Protein AF-A0ABC8SKW7-F1 (afdb_monomer)

Structure (mmCIF, N/CA/C/O backbone):
data_AF-A0ABC8SKW7-F1
#
_entry.id   AF-A0ABC8SKW7-F1
#
loop_
_atom_site.group_PDB
_atom_site.id
_atom_site.type_symbol
_atom_site.label_atom_id
_atom_site.label_alt_id
_atom_site.label_comp_id
_atom_site.label_asym_id
_atom_site.label_entity_id
_atom_site.label_seq_id
_atom_site.pdbx_PDB_ins_code
_atom_site.Cartn_x
_atom_site.Cartn_y
_atom_site.Cartn_z
_atom_site.occupancy
_atom_site.B_iso_or_equiv
_atom_site.auth_seq_id
_atom_site.auth_comp_id
_atom_site.auth_asym_id
_atom_site.auth_atom_id
_atom_site.pdbx_PDB_model_num
ATOM 1 N N . MET A 1 1 ? -18.375 1.350 -8.268 1.00 50.41 1 MET A N 1
ATOM 2 C CA . MET A 1 1 ? -17.677 1.706 -6.997 1.00 50.41 1 MET A CA 1
ATOM 3 C C . MET A 1 1 ? -16.412 2.527 -7.276 1.00 50.41 1 MET A C 1
ATOM 5 O O . MET A 1 1 ? -16.003 2.551 -8.426 1.00 50.41 1 MET A O 1
ATOM 9 N N . MET A 1 2 ? -15.796 3.221 -6.296 1.00 59.00 2 MET A N 1
ATOM 10 C CA . MET A 1 2 ? -14.614 4.097 -6.535 1.00 59.00 2 MET A CA 1
ATOM 11 C C . MET A 1 2 ? -13.471 3.405 -7.295 1.00 59.00 2 MET A C 1
ATOM 13 O O . MET A 1 2 ? -12.790 4.044 -8.088 1.00 59.00 2 MET A O 1
ATOM 17 N N . ILE A 1 3 ? -13.330 2.095 -7.097 1.00 54.88 3 ILE A N 1
ATOM 18 C CA . ILE A 1 3 ? -12.326 1.245 -7.737 1.00 54.88 3 ILE A CA 1
ATOM 19 C C . ILE A 1 3 ? -12.581 1.037 -9.242 1.00 54.88 3 ILE A C 1
ATOM 21 O O . ILE A 1 3 ? -11.644 0.893 -10.016 1.00 54.88 3 ILE A O 1
ATOM 25 N N . GLU A 1 4 ? -13.833 1.097 -9.694 1.00 55.34 4 GLU A N 1
ATOM 26 C CA . GLU A 1 4 ? -14.200 0.849 -11.099 1.00 55.34 4 GLU A CA 1
ATOM 27 C C . GLU A 1 4 ? -13.981 2.065 -12.009 1.00 55.34 4 GLU A C 1
ATOM 29 O O . GLU A 1 4 ? -14.187 1.973 -13.215 1.00 55.34 4 GLU A O 1
ATOM 34 N N . LYS A 1 5 ? -13.586 3.213 -11.443 1.00 59.91 5 LYS A N 1
ATOM 35 C CA . LYS A 1 5 ? -13.293 4.430 -12.213 1.00 59.91 5 LYS A CA 1
ATOM 36 C C . LYS A 1 5 ? -11.856 4.490 -12.736 1.00 59.91 5 LYS A C 1
ATOM 38 O O . LYS A 1 5 ? -11.613 5.247 -13.668 1.00 59.91 5 LYS A O 1
ATOM 43 N N . ALA A 1 6 ? -10.925 3.731 -12.153 1.00 64.44 6 ALA A N 1
ATOM 44 C CA . ALA A 1 6 ? -9.553 3.645 -12.644 1.00 64.44 6 ALA A CA 1
ATOM 45 C C . ALA A 1 6 ? -9.527 2.758 -13.897 1.00 64.44 6 ALA A C 1
ATOM 47 O O . ALA A 1 6 ? -9.752 1.547 -13.814 1.00 64.44 6 ALA A O 1
ATOM 48 N N . THR A 1 7 ? -9.327 3.373 -15.062 1.00 73.25 7 THR A N 1
ATOM 49 C CA . THR A 1 7 ? -9.348 2.680 -16.358 1.00 73.25 7 THR A CA 1
ATOM 50 C C . THR A 1 7 ? -7.983 2.127 -16.738 1.00 73.25 7 THR A C 1
ATOM 52 O O . THR A 1 7 ? -7.916 1.051 -17.329 1.00 73.25 7 THR A O 1
ATOM 55 N N . GLU A 1 8 ? -6.908 2.822 -16.361 1.00 84.62 8 GLU A N 1
ATOM 56 C CA . GLU A 1 8 ? -5.538 2.392 -16.624 1.00 84.62 8 GLU A CA 1
ATOM 57 C C . GLU A 1 8 ? -5.037 1.462 -15.508 1.00 84.62 8 GLU A C 1
ATOM 59 O O . GLU A 1 8 ? -5.190 1.768 -14.323 1.00 84.62 8 GLU A O 1
ATOM 64 N N . PRO A 1 9 ? -4.410 0.323 -15.842 1.00 86.75 9 PRO A N 1
ATOM 65 C CA . PRO A 1 9 ? -3.916 -0.593 -14.815 1.00 86.75 9 PRO A CA 1
ATOM 66 C C . PRO A 1 9 ? -2.861 -0.046 -13.856 1.00 86.75 9 PRO A C 1
ATOM 68 O O . PRO A 1 9 ? -2.788 -0.544 -12.735 1.00 86.75 9 PRO A O 1
ATOM 71 N N . LEU A 1 10 ? -2.092 0.986 -14.225 1.00 88.50 10 LEU A N 1
ATOM 72 C CA . LEU A 1 10 ? -1.225 1.662 -13.254 1.00 88.50 10 LEU A CA 1
ATOM 73 C C . LEU A 1 10 ? -2.056 2.350 -12.162 1.00 88.50 10 LEU A C 1
ATOM 75 O O . LEU A 1 10 ? -1.841 2.075 -10.984 1.00 88.50 10 LEU A O 1
ATOM 79 N N . ASP A 1 11 ? -3.064 3.137 -12.544 1.00 90.06 11 ASP A N 1
ATOM 80 C CA . ASP A 1 11 ? -3.973 3.807 -11.605 1.00 90.06 11 ASP A CA 1
ATOM 81 C C . ASP A 1 11 ? -4.690 2.792 -10.701 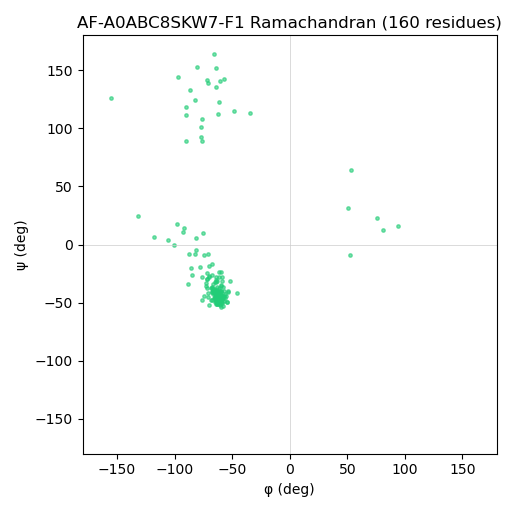1.00 90.06 11 ASP A C 1
ATOM 83 O O . ASP A 1 11 ? -4.899 3.027 -9.509 1.00 90.06 11 ASP A O 1
ATOM 87 N N . GLN A 1 12 ? -5.048 1.626 -11.251 1.00 91.69 12 GLN A N 1
ATOM 88 C CA . GLN A 1 12 ? -5.643 0.533 -10.481 1.00 91.69 12 GLN A CA 1
ATOM 89 C C . GLN A 1 12 ? -4.672 -0.023 -9.433 1.00 91.69 12 GLN A C 1
ATOM 91 O O . GLN A 1 12 ? -5.062 -0.222 -8.282 1.00 91.69 12 GLN A O 1
ATOM 96 N N . LEU A 1 13 ? -3.410 -0.258 -9.798 1.00 93.31 13 LEU A N 1
ATOM 97 C CA . LEU A 1 13 ? -2.383 -0.732 -8.868 1.00 93.31 13 LEU A CA 1
ATOM 98 C C . LEU A 1 13 ? -2.071 0.310 -7.786 1.00 93.31 13 LEU A C 1
ATOM 100 O O . LEU A 1 13 ? -1.959 -0.046 -6.612 1.00 93.31 13 LEU A O 1
ATOM 104 N N . GLU A 1 14 ? -1.973 1.590 -8.149 1.00 93.69 14 GLU A N 1
ATOM 105 C CA . GLU A 1 14 ? -1.778 2.686 -7.195 1.00 93.69 14 GLU A CA 1
ATOM 106 C C . GLU A 1 14 ? -2.949 2.800 -6.219 1.00 93.69 14 GLU A C 1
ATOM 108 O O . GLU A 1 14 ? -2.752 2.992 -5.015 1.00 93.69 14 GLU A O 1
ATOM 113 N N . LEU A 1 15 ? -4.179 2.634 -6.710 1.00 94.06 15 LEU A N 1
ATOM 114 C CA . LEU A 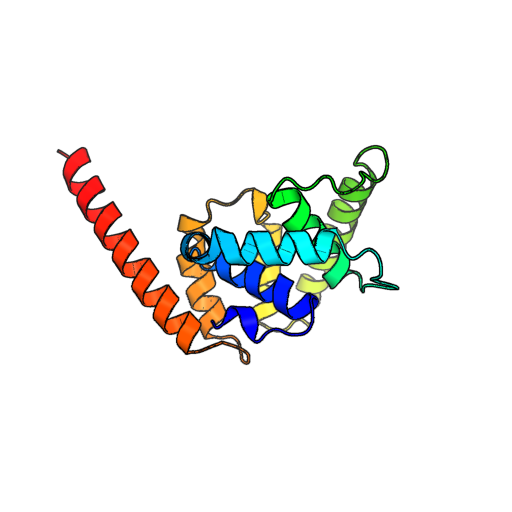1 15 ? -5.362 2.624 -5.864 1.00 94.06 15 LEU A CA 1
ATOM 115 C C . LEU A 1 15 ? -5.335 1.451 -4.881 1.00 94.06 15 LEU A C 1
ATOM 117 O O . LEU A 1 15 ? -5.576 1.661 -3.692 1.00 94.06 15 LEU A O 1
ATOM 121 N N . ILE A 1 16 ? -5.000 0.242 -5.340 1.00 95.69 16 ILE A N 1
ATOM 122 C CA . ILE A 1 16 ? -4.855 -0.929 -4.464 1.00 95.69 16 ILE A CA 1
ATOM 123 C C . ILE A 1 16 ? -3.796 -0.661 -3.387 1.00 95.69 16 ILE A C 1
ATOM 125 O O . ILE A 1 16 ? -4.049 -0.922 -2.209 1.00 95.69 16 ILE A O 1
ATOM 129 N N . ASP A 1 17 ? -2.639 -0.104 -3.758 1.00 95.19 17 ASP A N 1
ATOM 130 C CA . ASP A 1 17 ? -1.587 0.237 -2.795 1.00 95.19 17 ASP A CA 1
ATOM 131 C C . ASP A 1 17 ? -2.069 1.250 -1.751 1.00 95.19 17 ASP A C 1
ATOM 133 O O . ASP A 1 17 ? -1.863 1.056 -0.551 1.00 95.19 17 ASP A O 1
ATOM 137 N N . ASN A 1 18 ? -2.767 2.301 -2.187 1.00 94.94 18 ASN A N 1
ATOM 138 C CA . ASN A 1 18 ? -3.342 3.291 -1.284 1.00 94.94 18 ASN 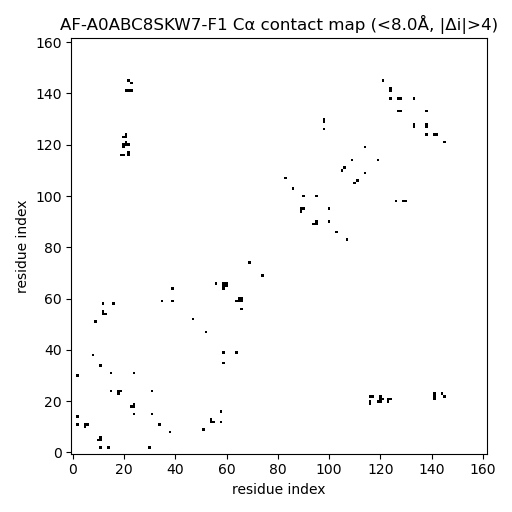A CA 1
ATOM 139 C C . ASN A 1 18 ? -4.341 2.638 -0.317 1.00 94.94 18 ASN A C 1
ATOM 141 O O . ASN A 1 18 ? -4.235 2.860 0.886 1.00 94.94 18 ASN A O 1
ATOM 145 N N . LEU A 1 19 ? -5.260 1.791 -0.795 1.00 95.44 19 LEU A N 1
ATOM 146 C CA . LEU A 1 19 ? -6.245 1.104 0.054 1.00 95.44 19 LEU A CA 1
ATOM 147 C C . LEU A 1 19 ? -5.583 0.217 1.118 1.00 95.44 19 LEU A C 1
ATOM 149 O O . LEU A 1 19 ? -6.005 0.220 2.277 1.00 95.44 19 LEU A O 1
ATOM 153 N N . GLN A 1 20 ? -4.528 -0.513 0.747 1.00 95.00 20 GLN A N 1
ATOM 154 C CA . GLN A 1 20 ? -3.766 -1.342 1.683 1.00 95.00 20 GLN A CA 1
ATOM 155 C C . GLN A 1 20 ? -3.058 -0.502 2.745 1.00 95.00 20 GLN A C 1
ATOM 157 O O . GLN A 1 20 ? -3.135 -0.806 3.935 1.00 95.00 20 GLN A O 1
ATOM 162 N N . ARG A 1 21 ? -2.390 0.579 2.333 1.00 95.00 21 ARG A N 1
ATOM 163 C CA . ARG A 1 21 ? -1.629 1.453 3.237 1.00 95.00 21 ARG A CA 1
ATOM 164 C C . ARG A 1 21 ? -2.523 2.310 4.133 1.00 95.00 21 ARG A C 1
ATOM 166 O O . ARG A 1 21 ? -2.135 2.615 5.256 1.00 95.00 21 ARG A O 1
ATOM 173 N N . LEU A 1 22 ? -3.718 2.659 3.659 1.00 95.69 22 LEU A N 1
ATOM 174 C CA . LEU A 1 22 ? -4.774 3.309 4.444 1.00 95.69 22 LEU A CA 1
ATOM 175 C C . LEU A 1 22 ? -5.463 2.329 5.407 1.00 95.69 22 LEU A C 1
ATO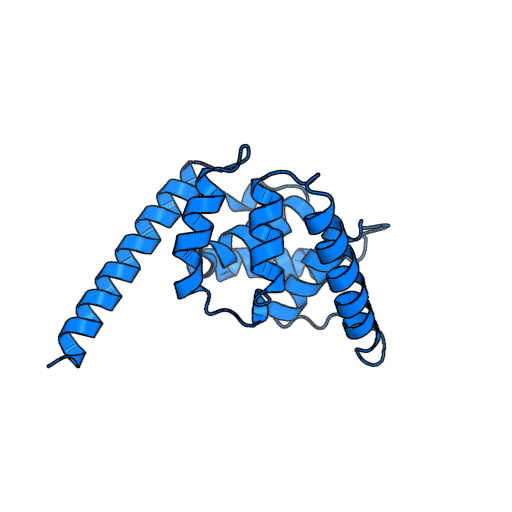M 177 O O . LEU A 1 22 ? -6.216 2.754 6.279 1.00 95.69 22 LEU A O 1
ATOM 181 N N . GLY A 1 23 ? -5.179 1.028 5.288 1.00 95.00 23 GLY A N 1
ATOM 182 C CA . GLY A 1 23 ? -5.671 0.001 6.198 1.00 95.00 23 GLY A CA 1
ATOM 183 C C . GLY A 1 23 ? -7.133 -0.371 5.981 1.00 95.00 23 GLY A C 1
ATOM 184 O O . GLY A 1 23 ? -7.744 -0.882 6.909 1.00 95.00 23 GLY A O 1
ATOM 185 N N . VAL A 1 24 ? -7.680 -0.127 4.785 1.00 96.06 24 VAL A N 1
ATOM 186 C CA . VAL A 1 24 ? -9.094 -0.375 4.445 1.00 96.06 24 VAL A CA 1
ATOM 187 C C . VAL A 1 24 ? -9.280 -1.400 3.327 1.00 96.06 24 VAL A C 1
ATOM 189 O O . VAL A 1 24 ? -10.394 -1.618 2.863 1.00 96.06 24 VAL A O 1
ATOM 192 N N . SER A 1 25 ? -8.204 -2.053 2.879 1.00 94.81 25 SER A N 1
ATOM 193 C CA . SER A 1 25 ? -8.259 -3.039 1.790 1.00 94.81 25 SER A CA 1
ATOM 194 C C . SER A 1 25 ? -9.181 -4.227 2.071 1.00 94.81 25 SER A C 1
ATOM 196 O O . SER A 1 25 ? -9.667 -4.836 1.128 1.00 94.81 25 SER A O 1
ATOM 198 N N . TYR A 1 26 ? -9.444 -4.536 3.344 1.00 94.81 26 TYR A N 1
ATOM 199 C CA . TYR A 1 26 ? -10.323 -5.634 3.757 1.00 94.81 26 TYR A CA 1
ATOM 200 C C . TYR A 1 26 ? -11.803 -5.410 3.391 1.00 94.81 26 TYR A C 1
ATOM 202 O O . TYR A 1 26 ? -12.577 -6.357 3.350 1.00 94.81 26 TYR A O 1
ATOM 210 N N . HIS A 1 27 ? -12.204 -4.171 3.079 1.00 95.88 27 HIS A N 1
ATOM 211 C CA . HIS A 1 27 ? -13.540 -3.869 2.546 1.00 95.88 27 HIS A CA 1
ATOM 212 C C . HIS A 1 27 ? -13.661 -4.100 1.036 1.00 95.88 27 HIS A C 1
ATOM 214 O O . HIS A 1 27 ? -14.754 -3.978 0.493 1.00 95.88 27 HIS A O 1
ATOM 220 N N . PHE A 1 28 ? -12.545 -4.378 0.355 1.00 95.75 28 PHE A N 1
ATOM 221 C CA . PHE A 1 28 ? -12.456 -4.426 -1.107 1.00 95.75 28 PHE A CA 1
ATOM 222 C C . PHE A 1 28 ? -11.736 -5.688 -1.610 1.00 95.75 28 PHE A C 1
ATOM 224 O O . PHE A 1 28 ? -11.111 -5.665 -2.671 1.00 95.75 28 PHE A O 1
ATOM 231 N N . GLU A 1 29 ? -11.723 -6.771 -0.827 1.00 95.31 29 GLU A N 1
ATOM 232 C CA . GLU A 1 29 ? -10.922 -7.968 -1.131 1.00 95.31 29 GLU A CA 1
ATOM 233 C C . GLU A 1 29 ? -11.302 -8.597 -2.477 1.00 95.31 29 GLU A C 1
ATOM 235 O O . GLU A 1 29 ? -10.418 -8.917 -3.277 1.00 95.31 29 GLU A O 1
ATOM 240 N N . ASP A 1 30 ? -12.601 -8.702 -2.763 1.00 95.19 30 ASP A N 1
ATOM 241 C CA . ASP A 1 30 ? -13.114 -9.270 -4.010 1.00 95.19 30 ASP A CA 1
ATOM 242 C C . ASP A 1 30 ? -12.755 -8.397 -5.221 1.00 95.19 30 ASP A C 1
ATOM 244 O O . ASP A 1 30 ? -12.314 -8.905 -6.258 1.00 95.19 30 ASP A O 1
ATOM 248 N N . GLU A 1 31 ? -12.882 -7.072 -5.103 1.00 95.00 31 GLU A N 1
ATOM 249 C CA . GLU A 1 31 ? -12.500 -6.137 -6.158 1.00 95.00 31 GLU A CA 1
ATOM 250 C C . GLU A 1 31 ? -10.997 -6.163 -6.419 1.00 95.00 31 GLU A C 1
ATOM 252 O O . GLU A 1 31 ? -10.584 -6.214 -7.581 1.00 95.00 31 GLU A O 1
ATOM 257 N N . ILE A 1 32 ? -10.186 -6.149 -5.357 1.00 95.94 32 ILE A N 1
ATOM 258 C CA . ILE A 1 32 ? -8.725 -6.222 -5.448 1.00 95.94 32 ILE A CA 1
ATOM 259 C C . ILE A 1 32 ? -8.325 -7.522 -6.142 1.00 95.94 32 ILE A C 1
ATOM 261 O O . ILE A 1 32 ? -7.536 -7.492 -7.088 1.00 95.94 32 ILE A O 1
ATOM 265 N N . LYS A 1 33 ? -8.900 -8.655 -5.723 1.00 95.88 33 LYS A N 1
ATOM 266 C CA . LYS A 1 33 ? -8.625 -9.957 -6.330 1.00 95.88 33 LYS A CA 1
ATOM 267 C C . LYS A 1 33 ? -8.971 -9.957 -7.816 1.00 95.88 33 LYS A C 1
ATOM 269 O O . LYS A 1 33 ? -8.111 -10.288 -8.628 1.00 95.88 33 LYS A O 1
ATOM 274 N N . ARG A 1 34 ? -10.179 -9.510 -8.177 1.00 94.69 34 ARG A N 1
ATOM 275 C CA . ARG A 1 34 ? -10.643 -9.413 -9.572 1.00 94.69 34 ARG A CA 1
ATOM 276 C C . ARG A 1 34 ? -9.693 -8.581 -10.436 1.00 94.69 34 ARG A C 1
ATOM 278 O O . ARG A 1 34 ? -9.387 -8.962 -11.563 1.00 94.69 34 ARG A O 1
ATOM 285 N N . ILE A 1 35 ? -9.231 -7.440 -9.928 1.00 92.88 35 ILE A N 1
ATOM 286 C CA . ILE A 1 35 ? -8.324 -6.548 -10.662 1.00 92.88 35 ILE A CA 1
ATOM 287 C C . ILE A 1 35 ? -6.956 -7.192 -10.848 1.00 92.88 35 ILE A C 1
ATOM 289 O O . ILE A 1 35 ? -6.441 -7.213 -11.964 1.00 92.88 35 ILE A O 1
ATOM 293 N N . LEU A 1 36 ? -6.380 -7.749 -9.783 1.00 93.94 36 LEU A N 1
ATOM 294 C CA . LEU A 1 36 ? -5.075 -8.400 -9.862 1.00 93.94 36 LEU A CA 1
ATOM 295 C C . LEU A 1 36 ? -5.101 -9.618 -10.787 1.00 93.94 36 LEU A C 1
ATOM 297 O O . LEU A 1 36 ? -4.152 -9.813 -11.538 1.00 93.94 36 LEU A O 1
ATOM 301 N N . GLU A 1 37 ? -6.192 -10.383 -10.806 1.00 93.44 37 GLU A N 1
ATOM 302 C CA . GLU A 1 37 ? -6.357 -11.541 -11.688 1.00 93.44 37 GLU A CA 1
ATOM 303 C C . GLU A 1 37 ? -6.440 -11.126 -13.166 1.00 93.44 37 GLU A C 1
ATOM 305 O O . GLU A 1 37 ? -5.803 -11.737 -14.031 1.00 93.44 37 GLU A O 1
ATOM 310 N N . ASN A 1 38 ? -7.129 -10.016 -13.454 1.00 91.12 38 ASN A N 1
ATOM 311 C CA . ASN A 1 38 ? -7.151 -9.409 -14.786 1.00 91.12 38 ASN A CA 1
ATOM 312 C C . ASN A 1 38 ? -5.759 -8.912 -15.215 1.00 91.12 38 ASN A C 1
ATOM 314 O O . ASN A 1 38 ? -5.343 -9.145 -16.351 1.00 91.12 38 ASN A O 1
ATOM 318 N N . ILE A 1 39 ? -5.026 -8.250 -14.312 1.00 89.06 39 ILE A N 1
ATOM 319 C CA . ILE A 1 39 ? -3.663 -7.751 -14.565 1.00 89.06 39 ILE A CA 1
ATOM 320 C C . ILE A 1 39 ? -2.680 -8.910 -14.763 1.00 89.06 39 ILE A C 1
ATOM 322 O O . ILE A 1 39 ? -1.800 -8.841 -15.621 1.00 89.06 39 ILE A O 1
ATOM 326 N N . TYR A 1 40 ? -2.823 -9.983 -13.987 1.00 88.88 40 TYR A N 1
ATOM 327 C CA . TYR A 1 40 ? -1.995 -11.177 -14.097 1.00 88.88 40 TYR A CA 1
ATOM 328 C C . TYR A 1 40 ? -2.209 -11.890 -15.434 1.00 88.88 40 TYR A C 1
ATOM 330 O O . TYR A 1 40 ? -1.243 -12.234 -16.107 1.00 88.88 40 TYR A O 1
ATOM 338 N N . SER A 1 41 ? -3.468 -12.056 -15.843 1.00 87.62 41 SER A N 1
ATOM 339 C CA . SER A 1 41 ? -3.835 -12.783 -17.064 1.00 87.62 41 SER A CA 1
ATOM 340 C C . SER A 1 41 ? -3.490 -12.024 -18.350 1.00 87.62 41 SER A C 1
ATOM 342 O O . SER A 1 41 ? -3.326 -12.621 -19.418 1.00 87.62 41 SER A O 1
ATOM 344 N N . ASN A 1 42 ? -3.394 -10.696 -18.283 1.00 79.62 42 ASN A N 1
ATOM 345 C CA . ASN A 1 42 ? -3.134 -9.865 -19.447 1.00 79.62 42 ASN A CA 1
ATOM 346 C C . ASN A 1 42 ? -1.623 -9.656 -19.656 1.00 79.62 42 ASN A C 1
ATOM 348 O O . ASN A 1 42 ? -1.034 -8.684 -19.196 1.00 79.62 42 ASN A O 1
ATOM 352 N N . ASN A 1 43 ? -0.984 -10.550 -20.413 1.00 61.34 43 ASN A N 1
ATOM 353 C CA . ASN A 1 43 ? 0.468 -10.537 -20.671 1.00 61.34 43 ASN A CA 1
ATOM 354 C C . ASN A 1 43 ? 0.945 -9.457 -21.672 1.00 61.34 43 ASN A C 1
ATOM 356 O O . ASN A 1 43 ? 2.085 -9.505 -22.131 1.00 61.34 43 ASN A O 1
ATOM 360 N N . LYS A 1 44 ? 0.089 -8.503 -22.065 1.00 56.31 44 LYS A N 1
ATOM 361 C CA . LYS A 1 44 ? 0.361 -7.538 -23.152 1.00 56.31 44 LYS A CA 1
ATOM 362 C C . LYS A 1 44 ? 0.988 -6.209 -22.714 1.00 56.31 44 LYS A C 1
ATOM 364 O O . LYS A 1 44 ? 1.035 -5.274 -23.510 1.00 56.31 44 LYS A O 1
ATOM 369 N N . TRP A 1 45 ? 1.505 -6.115 -21.496 1.00 57.41 45 TRP A N 1
ATOM 370 C CA . TRP A 1 45 ? 2.192 -4.914 -21.023 1.00 57.41 45 TRP A CA 1
ATOM 371 C C . TRP A 1 45 ? 3.599 -4.824 -21.633 1.00 57.41 45 TRP A C 1
ATOM 373 O O . TRP A 1 45 ? 4.572 -5.375 -21.120 1.00 57.41 45 TRP A O 1
ATOM 383 N N . GLN A 1 46 ? 3.690 -4.187 -22.805 1.00 54.50 46 GLN A N 1
ATOM 384 C CA . GLN A 1 46 ? 4.949 -3.875 -23.484 1.00 54.50 46 GLN A CA 1
ATOM 385 C C . GLN A 1 46 ? 5.556 -2.599 -22.889 1.00 54.50 46 GLN A C 1
ATOM 387 O O . GLN A 1 46 ? 4.918 -1.553 -22.912 1.00 54.50 46 GLN A O 1
ATOM 392 N N . LYS A 1 47 ? 6.808 -2.690 -22.414 1.00 58.50 47 LYS A N 1
ATOM 393 C CA . LYS A 1 47 ? 7.593 -1.583 -21.828 1.00 58.50 47 LYS A CA 1
ATOM 394 C C . LYS A 1 47 ? 6.864 -0.848 -20.690 1.00 58.50 47 LYS A C 1
ATOM 396 O O . LYS A 1 47 ? 6.603 0.346 -20.782 1.00 58.50 47 LYS A O 1
ATOM 401 N N . GLU A 1 48 ? 6.587 -1.552 -19.594 1.00 65.25 48 GLU A N 1
ATOM 402 C CA . GLU A 1 48 ? 6.316 -0.876 -18.318 1.00 65.25 48 GLU A CA 1
ATOM 403 C C . GLU A 1 48 ? 7.551 -0.057 -17.900 1.00 65.25 48 GLU A C 1
ATOM 405 O O . GLU A 1 48 ? 8.695 -0.493 -18.090 1.00 65.25 48 GLU A O 1
ATOM 410 N N . ASP A 1 49 ? 7.328 1.136 -17.347 1.00 81.81 49 ASP A N 1
ATOM 411 C CA . ASP A 1 49 ? 8.385 1.840 -16.629 1.00 81.81 49 ASP A CA 1
ATOM 412 C C . ASP A 1 49 ? 8.766 1.065 -15.351 1.00 81.81 49 ASP A C 1
ATOM 414 O O . ASP A 1 49 ? 8.067 0.153 -14.896 1.00 81.81 49 ASP A O 1
ATOM 418 N N . LEU A 1 50 ? 9.926 1.393 -14.776 1.00 88.44 50 LEU A N 1
ATOM 419 C CA . LEU A 1 50 ? 10.440 0.683 -13.601 1.00 88.44 50 LEU A CA 1
ATOM 420 C C . LEU A 1 50 ? 9.468 0.742 -12.409 1.00 88.44 50 LEU A C 1
ATOM 422 O O . LEU A 1 50 ? 9.425 -0.193 -11.608 1.00 88.44 50 LEU A O 1
ATOM 426 N N . TYR A 1 51 ? 8.707 1.831 -12.288 1.00 90.31 51 TYR A N 1
ATOM 427 C CA . TYR A 1 51 ? 7.774 2.046 -11.191 1.00 90.31 51 TYR A CA 1
ATOM 428 C C . TYR A 1 51 ? 6.573 1.099 -11.293 1.00 90.31 51 TYR A C 1
ATOM 430 O O . TYR A 1 51 ? 6.312 0.348 -10.348 1.00 90.31 51 TYR A O 1
ATOM 438 N N . ALA A 1 52 ? 5.915 1.059 -12.452 1.00 89.88 52 ALA A N 1
ATOM 439 C CA . ALA A 1 52 ? 4.796 0.171 -12.736 1.00 89.88 52 ALA A CA 1
ATOM 440 C C . ALA A 1 52 ? 5.198 -1.302 -12.569 1.00 89.88 52 ALA A C 1
ATOM 442 O O . ALA A 1 52 ? 4.519 -2.050 -11.859 1.00 89.88 52 ALA A O 1
ATOM 443 N N . ALA A 1 53 ? 6.356 -1.689 -13.116 1.00 88.75 53 ALA A N 1
ATOM 444 C CA . ALA A 1 53 ? 6.864 -3.055 -13.011 1.00 88.75 53 ALA A CA 1
ATOM 445 C C . ALA A 1 53 ? 7.120 -3.472 -11.554 1.00 88.75 53 ALA A C 1
ATOM 447 O O . ALA A 1 53 ? 6.725 -4.564 -11.132 1.00 88.75 53 ALA A O 1
ATOM 448 N N . ALA A 1 54 ? 7.744 -2.602 -10.753 1.00 91.31 54 ALA A N 1
ATOM 449 C CA . ALA A 1 54 ? 8.013 -2.877 -9.343 1.00 91.31 54 ALA A CA 1
ATOM 450 C C . ALA A 1 54 ? 6.726 -2.939 -8.504 1.00 91.31 54 ALA A C 1
ATOM 452 O O . ALA A 1 54 ? 6.588 -3.815 -7.643 1.00 91.31 54 ALA A O 1
ATOM 453 N N . LEU A 1 55 ? 5.776 -2.033 -8.757 1.00 93.12 55 LEU A N 1
ATOM 454 C CA . LEU A 1 55 ? 4.490 -1.985 -8.065 1.00 93.12 55 LEU A CA 1
ATOM 455 C C . LEU A 1 55 ? 3.659 -3.241 -8.351 1.00 93.12 55 LEU A C 1
ATOM 457 O O . LEU A 1 55 ? 3.197 -3.902 -7.418 1.00 93.12 55 LEU A O 1
ATOM 461 N N . ARG A 1 56 ? 3.546 -3.616 -9.628 1.00 91.19 56 ARG A N 1
ATOM 462 C CA . ARG A 1 56 ? 2.869 -4.834 -10.076 1.00 91.19 56 ARG A CA 1
ATOM 463 C C . ARG A 1 56 ? 3.504 -6.083 -9.479 1.00 91.19 56 ARG A C 1
ATOM 465 O O . ARG A 1 56 ? 2.792 -6.902 -8.901 1.00 91.19 56 ARG A O 1
ATOM 472 N N . PHE A 1 57 ? 4.829 -6.218 -9.585 1.00 90.31 57 PHE A N 1
ATOM 473 C CA . PHE A 1 57 ? 5.565 -7.350 -9.017 1.00 90.31 57 PHE A CA 1
ATOM 474 C C . PHE A 1 57 ? 5.265 -7.507 -7.524 1.00 90.31 57 PHE A C 1
ATOM 476 O O . PHE A 1 57 ? 4.915 -8.599 -7.071 1.00 90.31 57 PHE A O 1
ATOM 483 N N . ARG A 1 58 ? 5.357 -6.409 -6.762 1.00 93.25 58 ARG A N 1
ATOM 484 C CA . ARG A 1 58 ? 5.093 -6.420 -5.323 1.00 93.25 58 ARG A CA 1
ATOM 485 C C . ARG A 1 58 ? 3.657 -6.833 -5.013 1.00 93.25 58 ARG A C 1
ATOM 487 O O . ARG A 1 58 ? 3.473 -7.716 -4.181 1.00 93.25 58 ARG A O 1
ATOM 494 N N . LEU A 1 59 ? 2.664 -6.208 -5.649 1.00 94.81 59 LEU A N 1
ATOM 495 C CA . LEU A 1 59 ? 1.253 -6.472 -5.359 1.00 94.81 59 LEU A CA 1
ATOM 496 C C . LEU A 1 59 ? 0.859 -7.904 -5.737 1.00 94.81 59 LEU A C 1
ATOM 498 O O . LEU A 1 59 ? 0.276 -8.603 -4.916 1.00 94.81 59 LEU A O 1
ATOM 502 N N . LEU A 1 60 ? 1.244 -8.391 -6.918 1.00 93.06 60 LEU A N 1
ATOM 503 C CA . LEU A 1 60 ? 0.971 -9.774 -7.320 1.00 93.06 60 LEU A CA 1
ATOM 504 C C . LEU A 1 60 ? 1.597 -10.780 -6.345 1.00 93.06 60 LEU A C 1
ATOM 506 O O . LEU A 1 60 ? 0.915 -11.685 -5.866 1.00 93.06 60 LEU A O 1
ATOM 510 N N . ARG A 1 61 ? 2.870 -10.590 -5.978 1.00 91.38 61 ARG A N 1
ATOM 511 C CA . ARG A 1 61 ? 3.556 -11.488 -5.042 1.00 91.38 61 ARG A CA 1
ATOM 512 C C . ARG A 1 61 ? 2.942 -11.448 -3.638 1.00 91.38 61 ARG A C 1
ATOM 514 O O . ARG A 1 61 ? 2.802 -12.492 -3.010 1.00 91.38 61 ARG A O 1
ATOM 521 N N . GLN A 1 62 ? 2.542 -10.268 -3.159 1.00 92.56 62 GLN A N 1
ATOM 522 C CA . GLN A 1 62 ? 1.869 -10.090 -1.865 1.00 92.56 62 GLN A CA 1
ATOM 523 C C . GLN A 1 62 ? 0.511 -10.807 -1.806 1.00 92.56 62 GLN A C 1
ATOM 525 O O . GLN A 1 62 ? 0.118 -11.274 -0.741 1.00 92.56 62 GLN A O 1
ATOM 530 N N . HIS A 1 63 ? -0.182 -10.916 -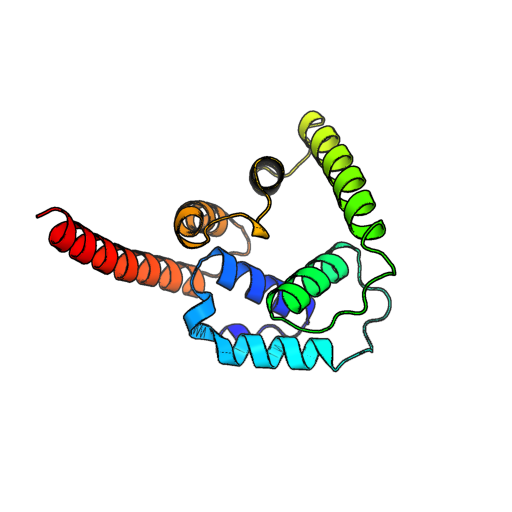2.940 1.00 93.44 63 HIS A N 1
ATOM 531 C CA . HIS A 1 63 ? -1.465 -11.615 -3.069 1.00 93.44 63 HIS A CA 1
ATOM 532 C C . HIS A 1 63 ? -1.331 -13.085 -3.496 1.00 93.44 63 HIS A C 1
ATOM 534 O O . HIS A 1 63 ? -2.327 -13.730 -3.810 1.00 93.44 63 HIS A O 1
ATOM 540 N N . GLY A 1 64 ? -0.112 -13.635 -3.491 1.00 92.44 64 GLY A N 1
ATOM 541 C CA . GLY A 1 64 ? 0.130 -15.064 -3.708 1.00 92.44 64 GLY A CA 1
ATOM 542 C C . GLY A 1 64 ? 0.135 -15.518 -5.169 1.00 92.44 64 GLY A C 1
ATOM 543 O O . GLY A 1 64 ? 0.115 -16.720 -5.421 1.00 92.44 64 GLY A O 1
ATOM 544 N N . TYR A 1 65 ? 0.185 -14.594 -6.131 1.00 91.12 65 TYR A N 1
ATOM 545 C CA . TYR A 1 65 ? 0.340 -14.954 -7.540 1.00 91.12 65 TYR A CA 1
ATOM 546 C C . TYR A 1 65 ? 1.758 -15.459 -7.821 1.00 91.12 65 TYR A C 1
ATOM 548 O O . TYR A 1 65 ? 2.743 -14.898 -7.328 1.00 91.12 65 TYR A O 1
ATOM 556 N N . ASP A 1 66 ? 1.864 -16.482 -8.672 1.00 87.12 66 ASP A N 1
ATOM 557 C CA . ASP A 1 66 ? 3.152 -16.977 -9.154 1.00 87.12 66 ASP A CA 1
ATOM 558 C C . ASP A 1 66 ? 3.696 -16.035 -10.232 1.00 87.12 66 ASP A C 1
ATOM 560 O O . ASP A 1 66 ? 3.350 -16.112 -11.416 1.00 87.12 66 ASP A O 1
ATOM 564 N N . VAL A 1 67 ? 4.501 -15.074 -9.787 1.00 81.50 67 VAL A N 1
ATOM 565 C CA . VAL A 1 67 ? 5.240 -14.173 -10.666 1.00 81.50 67 VAL A CA 1
ATOM 566 C C . VAL A 1 67 ? 6.588 -14.831 -10.956 1.00 81.50 67 VAL A C 1
ATOM 568 O O . VAL A 1 67 ? 7.350 -15.024 -10.003 1.00 81.50 67 VAL A O 1
ATOM 571 N N . PRO A 1 68 ? 6.904 -15.161 -12.230 1.00 69.19 68 PRO A N 1
ATOM 572 C CA . PRO A 1 68 ? 8.105 -15.905 -12.584 1.00 69.19 68 PRO A CA 1
ATOM 573 C C . PRO A 1 68 ? 9.335 -15.306 -11.915 1.00 69.19 68 PRO A C 1
ATOM 575 O O . PRO A 1 68 ? 9.715 -14.160 -12.170 1.00 69.19 68 PRO A O 1
ATOM 578 N N . GLN A 1 69 ? 9.941 -16.085 -11.022 1.00 58.31 69 GLN A N 1
ATOM 579 C CA . GLN A 1 69 ? 11.164 -15.677 -10.358 1.00 58.31 69 GLN A CA 1
ATOM 580 C C . GLN A 1 69 ? 12.231 -15.490 -11.432 1.00 58.31 69 GLN A C 1
ATOM 582 O O . GLN A 1 69 ? 12.563 -16.418 -12.171 1.00 58.31 69 GLN A O 1
ATOM 587 N N . VAL A 1 70 ? 12.807 -14.294 -11.508 1.00 59.59 70 VAL A N 1
ATOM 588 C CA . VAL A 1 70 ? 14.095 -14.146 -12.178 1.00 59.59 70 VAL A CA 1
ATOM 589 C C . VAL A 1 70 ? 15.063 -15.009 -11.372 1.00 59.59 70 VAL A C 1
ATOM 591 O O . VAL A 1 70 ? 15.274 -14.751 -10.186 1.00 59.59 70 VAL A O 1
ATOM 594 N N . VAL A 1 71 ? 15.542 -16.087 -11.991 1.00 51.16 71 VAL A N 1
ATOM 595 C CA . VAL A 1 71 ? 16.288 -17.191 -11.372 1.00 51.16 71 VAL A CA 1
ATOM 596 C C . VAL A 1 71 ? 17.191 -16.715 -10.220 1.00 51.16 71 VAL A C 1
ATOM 598 O O . VAL A 1 71 ? 18.163 -15.991 -10.429 1.00 51.16 71 VAL A O 1
ATOM 601 N N . GLY A 1 72 ? 16.857 -17.142 -8.996 1.00 61.94 72 GLY A N 1
ATOM 602 C CA . GLY A 1 72 ? 17.738 -17.080 -7.826 1.00 61.94 72 GLY A CA 1
ATOM 603 C C . GLY A 1 72 ? 17.636 -15.866 -6.897 1.00 61.94 72 GLY A C 1
ATOM 604 O O . GLY A 1 72 ? 18.583 -15.679 -6.142 1.00 61.94 72 GLY A O 1
ATOM 605 N N . GLU A 1 73 ? 16.578 -15.040 -6.947 1.00 79.00 73 GLU A N 1
ATOM 606 C CA . GLU A 1 73 ? 16.321 -13.832 -6.105 1.00 79.00 73 GLU A CA 1
ATOM 607 C C . GLU A 1 73 ? 17.445 -12.773 -6.037 1.00 79.00 73 GLU A C 1
ATOM 609 O O . GLU A 1 73 ? 17.232 -11.651 -5.582 1.00 79.00 73 GLU A O 1
ATOM 614 N N . SER A 1 74 ? 18.626 -13.069 -6.571 1.00 86.31 74 SER A N 1
ATOM 615 C CA . SER A 1 74 ? 19.821 -12.232 -6.564 1.00 86.31 74 SER A CA 1
ATOM 616 C C . SER A 1 74 ? 19.603 -10.907 -7.285 1.00 86.31 74 SER A C 1
ATOM 618 O O . SER A 1 74 ? 20.221 -9.903 -6.936 1.00 86.31 74 SER A O 1
ATOM 620 N N . ILE A 1 75 ? 18.687 -10.873 -8.259 1.00 87.50 75 ILE A N 1
ATOM 621 C CA . ILE A 1 75 ? 18.292 -9.630 -8.916 1.00 87.50 75 ILE A CA 1
ATOM 622 C C . ILE A 1 75 ? 17.536 -8.699 -7.964 1.00 87.50 75 ILE A C 1
ATOM 624 O O . ILE A 1 75 ? 17.737 -7.491 -8.029 1.00 87.50 75 ILE A O 1
ATOM 628 N N . LEU A 1 76 ? 16.699 -9.241 -7.070 1.00 88.50 76 LEU A N 1
ATOM 629 C CA . LEU A 1 76 ? 15.931 -8.453 -6.105 1.00 88.50 76 LEU A CA 1
ATOM 630 C C . LEU A 1 76 ? 16.858 -7.895 -5.031 1.00 88.50 76 LEU A C 1
ATOM 632 O O . LEU A 1 76 ? 16.708 -6.743 -4.636 1.00 88.50 76 LEU A O 1
ATOM 636 N N . GLU A 1 77 ? 17.855 -8.681 -4.624 1.00 89.62 77 GLU A N 1
ATOM 637 C CA . GLU A 1 77 ? 18.898 -8.229 -3.706 1.00 89.62 77 GLU A CA 1
ATOM 638 C C . GLU A 1 77 ? 19.716 -7.081 -4.317 1.00 89.62 77 GLU A C 1
ATOM 640 O O . GLU A 1 77 ? 19.801 -5.998 -3.742 1.00 89.62 77 GLU A O 1
ATOM 645 N N . ARG A 1 78 ? 20.200 -7.242 -5.555 1.00 91.50 78 ARG A N 1
ATOM 646 C CA . ARG A 1 78 ? 20.893 -6.163 -6.281 1.00 91.50 78 ARG A CA 1
ATOM 647 C C . ARG A 1 78 ? 20.013 -4.930 -6.478 1.00 91.50 78 ARG A C 1
ATOM 649 O O . ARG A 1 78 ? 20.495 -3.808 -6.344 1.00 91.50 78 ARG A O 1
ATOM 656 N N . ALA A 1 79 ? 18.729 -5.116 -6.787 1.00 91.81 79 ALA A N 1
ATOM 657 C CA . ALA A 1 79 ? 17.777 -4.017 -6.923 1.00 91.81 79 ALA A CA 1
ATOM 658 C C . ALA A 1 79 ? 17.583 -3.276 -5.592 1.00 91.81 79 ALA A C 1
ATOM 660 O O . ALA A 1 79 ? 17.541 -2.044 -5.576 1.00 91.81 79 ALA A O 1
ATOM 661 N N . ARG A 1 80 ? 17.525 -4.001 -4.470 1.00 92.50 80 ARG A N 1
ATOM 662 C CA . ARG A 1 80 ? 17.461 -3.427 -3.122 1.00 92.50 80 ARG A CA 1
ATOM 663 C C . ARG A 1 80 ? 18.713 -2.615 -2.805 1.00 92.50 80 ARG A C 1
ATOM 665 O O . ARG A 1 80 ? 18.588 -1.466 -2.386 1.00 92.50 80 ARG A O 1
ATOM 672 N N . GLU A 1 81 ? 19.901 -3.175 -3.018 1.00 94.81 81 GLU A N 1
ATOM 673 C CA . GLU A 1 81 ? 21.177 -2.491 -2.770 1.00 94.81 81 GLU A CA 1
ATOM 674 C C . GLU A 1 81 ? 21.305 -1.220 -3.620 1.00 94.81 81 GLU A C 1
ATOM 676 O O . GLU A 1 81 ? 21.589 -0.138 -3.096 1.00 94.81 81 GLU A O 1
ATOM 681 N N . PHE A 1 82 ? 21.025 -1.336 -4.921 1.00 95.12 82 PHE A N 1
ATOM 682 C CA . PHE A 1 82 ? 21.079 -0.229 -5.871 1.00 95.12 82 PHE A CA 1
ATOM 683 C C . PHE A 1 82 ? 20.114 0.900 -5.494 1.00 95.12 82 PHE A C 1
ATOM 685 O O . PHE A 1 82 ? 20.529 2.054 -5.376 1.00 95.12 82 PHE A O 1
ATOM 692 N N . THR A 1 83 ? 18.837 0.581 -5.266 1.00 94.81 83 THR A N 1
ATOM 693 C CA . THR A 1 83 ? 17.825 1.599 -4.942 1.00 94.81 83 THR A CA 1
ATOM 694 C C . THR A 1 83 ? 18.072 2.223 -3.572 1.00 94.81 83 THR A C 1
ATOM 696 O O . THR A 1 83 ? 17.946 3.434 -3.437 1.00 94.81 83 THR A O 1
ATOM 699 N N . THR A 1 84 ? 18.517 1.451 -2.576 1.00 95.62 84 THR A N 1
ATOM 700 C CA . THR A 1 84 ? 18.879 1.982 -1.250 1.00 95.62 84 THR A CA 1
ATOM 701 C C . THR A 1 84 ? 19.998 3.013 -1.347 1.00 95.62 84 THR A C 1
ATOM 703 O O . THR A 1 84 ? 19.918 4.065 -0.713 1.00 95.62 84 THR A O 1
ATOM 706 N N . LYS A 1 85 ? 21.042 2.727 -2.134 1.00 96.19 85 LYS A N 1
ATOM 707 C CA . LYS A 1 85 ? 22.149 3.662 -2.350 1.00 96.19 85 LYS A CA 1
ATOM 708 C C . LYS A 1 85 ? 21.662 4.940 -3.038 1.00 96.19 85 LYS A C 1
ATOM 710 O O . LYS A 1 85 ? 21.890 6.027 -2.518 1.00 96.19 85 LYS A O 1
ATOM 715 N N . LEU A 1 86 ? 20.937 4.795 -4.148 1.00 94.62 86 LEU A N 1
ATOM 716 C CA . LEU A 1 86 ? 20.425 5.921 -4.929 1.00 94.62 86 LEU A CA 1
ATOM 717 C C . LEU A 1 86 ? 19.490 6.822 -4.109 1.00 94.62 86 LEU A C 1
ATOM 719 O O . LEU A 1 86 ? 19.596 8.043 -4.169 1.00 94.62 86 LEU A O 1
ATOM 723 N N . LEU A 1 87 ? 18.577 6.233 -3.334 1.00 94.00 87 LEU A N 1
ATOM 724 C CA . LEU A 1 87 ? 17.632 6.987 -2.511 1.00 94.00 87 LEU A CA 1
ATOM 725 C C . LEU A 1 87 ? 18.343 7.782 -1.410 1.00 94.00 87 LEU A C 1
ATOM 727 O O . LEU A 1 87 ? 17.961 8.920 -1.165 1.00 94.00 87 LEU A O 1
ATOM 731 N N . LYS A 1 88 ? 19.395 7.229 -0.790 1.00 94.00 88 LYS A N 1
ATOM 732 C CA . LYS A 1 88 ? 20.215 7.956 0.196 1.00 94.00 88 LYS A CA 1
ATOM 733 C C . LYS A 1 88 ? 20.931 9.150 -0.432 1.00 94.00 88 LYS A C 1
ATOM 735 O O . LYS A 1 88 ? 20.807 10.253 0.079 1.00 94.00 88 LYS A O 1
ATOM 740 N N . GLU A 1 89 ? 21.590 8.945 -1.572 1.00 93.56 89 GLU A N 1
ATOM 741 C CA . GLU A 1 89 ? 22.255 10.031 -2.309 1.00 93.56 89 GLU A CA 1
ATOM 742 C C . GLU A 1 89 ? 21.263 11.147 -2.673 1.00 93.56 89 GLU A C 1
ATOM 744 O O . GLU A 1 89 ? 21.566 12.331 -2.551 1.00 93.56 89 GLU A O 1
ATOM 749 N N . LYS A 1 90 ? 20.039 10.784 -3.069 1.00 91.75 90 LYS A N 1
ATOM 750 C CA . LYS A 1 90 ? 19.003 11.758 -3.425 1.00 91.75 90 LYS A CA 1
ATOM 751 C C . LYS A 1 90 ? 18.418 12.519 -2.232 1.00 91.75 90 LYS A C 1
ATOM 753 O O . LYS A 1 90 ? 17.998 13.659 -2.422 1.00 91.75 90 LYS A O 1
ATOM 758 N N . LEU A 1 91 ? 18.387 11.919 -1.041 1.00 90.88 91 LEU A N 1
ATOM 759 C CA . LEU A 1 91 ? 18.025 12.623 0.194 1.00 90.88 91 LEU A CA 1
ATOM 760 C C . LEU A 1 91 ? 19.090 13.668 0.556 1.00 90.88 91 LEU A C 1
ATOM 762 O O . LEU A 1 91 ? 18.748 14.800 0.893 1.00 90.88 91 LEU A O 1
ATOM 766 N N . ASP A 1 92 ? 20.371 13.328 0.396 1.00 90.00 92 ASP A N 1
ATOM 767 C CA . ASP A 1 92 ? 21.478 14.259 0.651 1.00 90.00 92 ASP A CA 1
ATOM 768 C C . ASP A 1 92 ? 21.457 15.464 -0.311 1.00 90.00 92 ASP A C 1
ATOM 770 O O . ASP A 1 92 ? 21.841 16.573 0.060 1.00 90.00 92 ASP A O 1
ATOM 774 N N . GLU A 1 93 ? 20.963 15.277 -1.542 1.00 89.62 93 GLU A N 1
ATOM 775 C CA . GLU A 1 93 ? 20.799 16.354 -2.528 1.00 89.62 93 GLU A CA 1
ATOM 776 C C . GLU A 1 93 ? 19.687 17.366 -2.175 1.00 89.62 93 GLU A C 1
ATOM 778 O O . GLU A 1 93 ? 19.680 18.450 -2.758 1.00 89.62 93 GLU A O 1
ATOM 783 N N . GLN A 1 94 ? 18.744 17.036 -1.278 1.00 80.81 94 GLN A N 1
ATOM 784 C CA . GLN A 1 94 ? 17.592 17.875 -0.880 1.00 80.81 94 GLN A CA 1
ATOM 785 C C . GLN A 1 94 ? 16.753 18.439 -2.049 1.00 80.81 94 GLN A C 1
ATOM 787 O O . GLN A 1 94 ? 16.184 19.527 -1.969 1.00 80.81 94 GLN A O 1
ATOM 792 N N . LYS A 1 95 ? 16.669 17.705 -3.164 1.00 83.12 95 LYS A N 1
ATOM 793 C CA . LYS A 1 95 ? 15.928 18.119 -4.375 1.00 83.12 95 LYS A CA 1
ATOM 794 C C . LYS A 1 95 ? 14.547 17.479 -4.518 1.00 83.12 95 LYS A C 1
ATOM 796 O O . LYS A 1 95 ? 13.876 17.720 -5.520 1.00 83.12 95 LYS A O 1
ATOM 801 N N . MET A 1 96 ? 14.145 16.622 -3.581 1.00 81.06 96 MET A N 1
ATOM 802 C CA . MET A 1 96 ? 12.859 15.930 -3.653 1.00 81.06 96 MET A CA 1
ATOM 803 C C . MET A 1 96 ? 11.704 16.812 -3.180 1.00 81.06 96 MET A C 1
ATOM 805 O O . MET A 1 96 ? 11.874 17.688 -2.335 1.00 81.06 96 MET A O 1
ATOM 809 N N . ASP A 1 97 ? 10.511 16.530 -3.705 1.00 86.12 97 ASP A N 1
ATOM 810 C CA . ASP A 1 97 ? 9.266 17.035 -3.132 1.00 86.12 97 ASP A CA 1
ATOM 811 C C . ASP A 1 97 ? 9.142 16.609 -1.660 1.00 86.12 97 ASP A C 1
ATOM 813 O O . ASP A 1 97 ? 9.491 15.482 -1.302 1.00 86.12 97 ASP A O 1
ATOM 817 N N . GLN A 1 98 ? 8.611 17.493 -0.815 1.00 84.50 98 GLN A N 1
ATOM 818 C CA . GLN A 1 98 ? 8.536 17.273 0.630 1.00 84.50 98 GLN A CA 1
ATOM 819 C C . GLN A 1 98 ? 7.732 16.015 1.001 1.00 84.50 98 GLN A C 1
ATOM 821 O O . GLN A 1 98 ? 8.083 15.323 1.958 1.00 84.50 98 GLN A O 1
ATOM 826 N N . ASN A 1 99 ? 6.671 15.682 0.257 1.00 84.12 99 ASN A N 1
ATOM 827 C CA . ASN A 1 99 ? 5.885 14.478 0.531 1.00 84.12 99 ASN A CA 1
ATOM 828 C C . ASN A 1 99 ? 6.651 13.210 0.131 1.00 84.12 99 ASN A C 1
ATOM 830 O O . ASN A 1 99 ? 6.563 12.185 0.812 1.00 84.12 99 ASN A O 1
ATOM 834 N N . VAL A 1 100 ? 7.419 13.278 -0.961 1.00 87.25 100 VAL A N 1
ATOM 835 C CA . VAL A 1 100 ? 8.251 12.166 -1.444 1.00 87.25 100 VAL A CA 1
ATOM 836 C C . VAL A 1 100 ? 9.438 11.927 -0.513 1.00 87.25 100 VAL A C 1
ATOM 838 O O . VAL A 1 100 ? 9.720 10.781 -0.177 1.00 87.25 100 VAL A O 1
ATOM 841 N N . ASP A 1 101 ? 10.082 12.987 -0.034 1.00 90.88 101 ASP A N 1
ATOM 842 C CA . ASP A 1 101 ? 11.179 12.918 0.935 1.00 90.88 101 ASP A CA 1
ATOM 843 C C . ASP A 1 101 ? 10.771 12.138 2.198 1.00 90.88 101 ASP A C 1
ATOM 845 O O . ASP A 1 101 ? 11.404 11.143 2.573 1.00 90.88 101 ASP A O 1
ATOM 849 N N . VAL A 1 102 ? 9.617 12.496 2.772 1.00 91.12 102 VAL A N 1
ATOM 850 C CA . VAL A 1 102 ? 9.038 11.825 3.944 1.00 91.12 102 VAL A CA 1
ATOM 851 C C . VAL A 1 102 ? 8.761 10.342 3.667 1.00 91.12 102 VAL A C 1
ATOM 853 O O . VAL A 1 102 ? 9.032 9.491 4.521 1.00 91.12 102 VAL A O 1
ATOM 856 N N . LEU A 1 103 ? 8.263 10.000 2.474 1.00 90.62 103 LEU A N 1
ATOM 857 C CA . LEU A 1 103 ? 8.043 8.610 2.057 1.00 90.62 103 LEU A CA 1
ATOM 858 C C . LEU A 1 103 ? 9.347 7.818 1.954 1.00 90.62 103 LEU A C 1
ATOM 860 O O . LEU A 1 103 ? 9.401 6.672 2.410 1.00 90.62 103 LEU A O 1
ATOM 864 N N . VAL A 1 104 ? 10.387 8.411 1.369 1.00 92.62 104 VAL A N 1
ATOM 865 C CA . VAL A 1 104 ? 11.687 7.762 1.170 1.00 92.62 104 VAL A CA 1
ATOM 866 C C . VAL A 1 104 ? 12.379 7.531 2.510 1.00 92.62 104 VAL A C 1
ATOM 868 O O . VAL A 1 104 ? 12.793 6.404 2.792 1.00 92.62 104 VAL A O 1
ATOM 871 N N . HIS A 1 105 ? 12.433 8.544 3.380 1.00 92.31 105 HIS A N 1
ATOM 872 C CA . HIS A 1 105 ? 12.968 8.397 4.735 1.00 92.31 105 HIS A CA 1
ATOM 873 C C . HIS A 1 105 ? 12.254 7.291 5.513 1.00 92.31 105 HIS A C 1
ATOM 875 O O . HIS A 1 105 ? 12.892 6.467 6.177 1.00 92.31 105 HIS A O 1
ATOM 881 N N . HIS A 1 106 ? 10.927 7.240 5.397 1.00 92.31 106 HIS A N 1
ATOM 882 C CA . HIS A 1 106 ? 10.134 6.199 6.021 1.00 92.31 106 HIS A CA 1
ATOM 883 C C . HIS A 1 106 ? 10.482 4.811 5.459 1.00 92.31 106 HIS A C 1
ATOM 885 O O . HIS A 1 106 ? 10.809 3.902 6.222 1.00 92.31 106 HIS A O 1
ATOM 891 N N . ALA A 1 107 ? 10.488 4.635 4.137 1.00 92.38 107 ALA A N 1
ATOM 892 C CA . ALA A 1 107 ? 10.777 3.351 3.496 1.00 92.38 107 ALA A CA 1
ATOM 893 C C . ALA A 1 107 ? 12.190 2.819 3.805 1.00 92.38 107 ALA A C 1
ATOM 895 O O . ALA A 1 107 ? 12.353 1.617 4.013 1.00 92.38 107 ALA A O 1
ATOM 896 N N . LEU A 1 108 ? 13.193 3.701 3.893 1.00 93.44 108 LEU A N 1
ATOM 897 C CA . LEU A 1 108 ? 14.576 3.333 4.216 1.00 93.44 108 LEU A CA 1
ATOM 898 C C . LEU A 1 108 ? 14.763 2.880 5.671 1.00 93.44 108 LEU A C 1
ATOM 900 O O . LEU A 1 108 ? 15.672 2.099 5.947 1.00 93.44 108 LEU A O 1
ATOM 904 N N . LYS A 1 109 ? 13.921 3.347 6.604 1.00 92.06 109 LYS A N 1
ATOM 905 C CA . LYS A 1 109 ? 13.957 2.899 8.005 1.00 92.06 109 LYS A CA 1
ATOM 906 C C . LYS A 1 109 ? 13.447 1.466 8.152 1.00 92.06 109 LYS A C 1
ATOM 908 O O . LYS A 1 109 ? 14.038 0.674 8.880 1.00 92.06 109 LYS A O 1
ATOM 913 N N . LEU A 1 110 ? 12.326 1.162 7.500 1.00 89.25 110 LEU A N 1
ATOM 914 C CA . LEU A 1 110 ? 11.732 -0.171 7.481 1.00 89.25 110 LEU A CA 1
ATOM 915 C C . LEU A 1 110 ? 10.870 -0.322 6.214 1.00 89.25 110 LEU A C 1
ATOM 917 O O . LEU A 1 110 ? 9.984 0.512 5.993 1.00 89.25 110 LEU A O 1
ATOM 921 N N . PRO A 1 111 ? 11.082 -1.355 5.383 1.00 87.81 111 PRO A N 1
ATOM 922 C CA . PRO A 1 111 ? 10.262 -1.581 4.195 1.00 87.81 111 PRO A CA 1
ATOM 923 C C . PRO A 1 111 ? 8.795 -1.881 4.531 1.00 87.81 111 PRO A C 1
ATOM 925 O O . PRO A 1 111 ? 8.496 -2.466 5.570 1.00 87.81 111 PRO A O 1
ATOM 928 N N . LEU A 1 112 ? 7.874 -1.548 3.616 1.00 86.00 112 LEU A N 1
ATOM 929 C CA . LEU A 1 112 ? 6.424 -1.728 3.811 1.00 86.00 112 LEU A CA 1
ATOM 930 C C . LEU A 1 112 ? 6.034 -3.165 4.196 1.00 86.00 112 LEU A C 1
ATOM 932 O O . LEU A 1 112 ? 5.197 -3.360 5.068 1.00 86.00 112 LEU A O 1
ATOM 936 N N . HIS A 1 113 ? 6.675 -4.166 3.590 1.00 83.31 113 HIS A N 1
ATOM 937 C CA . HIS A 1 113 ? 6.363 -5.580 3.812 1.00 83.31 113 HIS A CA 1
ATOM 938 C C . HIS A 1 113 ? 6.783 -6.114 5.196 1.00 83.31 113 HIS A C 1
ATOM 940 O O . HIS A 1 113 ? 6.424 -7.234 5.541 1.00 83.31 113 HIS A O 1
ATOM 946 N N . TRP A 1 114 ? 7.527 -5.336 5.993 1.00 84.56 114 TRP A N 1
ATOM 947 C CA . TRP A 1 114 ? 7.887 -5.667 7.383 1.00 84.56 114 TRP A CA 1
ATOM 948 C C . TRP A 1 114 ? 7.101 -4.850 8.414 1.00 84.56 114 TRP A C 1
ATOM 950 O O . TRP A 1 114 ? 7.358 -4.952 9.613 1.00 84.56 114 TRP A O 1
ATOM 960 N N . ARG A 1 115 ? 6.156 -4.016 7.972 1.00 86.62 115 ARG A N 1
ATOM 961 C CA . ARG A 1 115 ? 5.390 -3.138 8.855 1.00 86.62 115 ARG A CA 1
ATOM 962 C C . ARG A 1 115 ? 4.040 -3.736 9.219 1.00 86.62 115 ARG A C 1
ATOM 964 O O . ARG A 1 115 ? 3.350 -4.329 8.395 1.00 86.62 115 ARG A O 1
ATOM 971 N N . MET A 1 116 ? 3.624 -3.484 10.456 1.00 86.56 116 MET A N 1
ATOM 972 C CA . MET A 1 116 ? 2.265 -3.753 10.917 1.00 86.56 116 MET A CA 1
ATOM 973 C C . MET A 1 116 ? 1.333 -2.665 10.379 1.00 86.56 116 MET A C 1
ATOM 975 O O . MET A 1 116 ? 1.276 -1.571 10.941 1.00 86.56 116 MET A O 1
ATOM 979 N N . LEU A 1 117 ? 0.590 -2.970 9.309 1.00 85.12 117 LEU A N 1
ATOM 980 C CA . LEU A 1 117 ? -0.272 -2.016 8.590 1.00 85.12 117 LEU A CA 1
ATOM 981 C C . LEU A 1 117 ? -1.140 -1.157 9.519 1.00 85.12 117 LEU A C 1
ATOM 983 O O . LEU A 1 117 ? -1.236 0.053 9.334 1.00 85.12 117 LEU A O 1
ATOM 987 N N . ARG A 1 118 ? -1.726 -1.752 10.566 1.00 88.56 118 ARG A N 1
ATOM 988 C CA . ARG A 1 118 ? -2.612 -1.021 11.481 1.00 88.56 118 ARG A CA 1
ATOM 989 C C . ARG A 1 118 ? -1.905 0.079 12.280 1.00 88.56 118 ARG A C 1
ATOM 991 O O . ARG A 1 118 ? -2.530 1.095 12.572 1.00 88.56 118 ARG A O 1
ATOM 998 N N . LEU A 1 119 ? -0.629 -0.105 12.624 1.00 87.56 119 LEU A N 1
ATOM 999 C CA . LEU A 1 119 ? 0.161 0.905 13.338 1.00 87.56 119 LEU A CA 1
ATOM 1000 C C . LEU A 1 119 ? 0.599 2.044 12.406 1.00 87.56 119 LEU A C 1
ATOM 1002 O O . LEU A 1 119 ? 0.749 3.178 12.850 1.00 87.56 119 LEU A O 1
ATOM 1006 N N . GLU A 1 120 ? 0.748 1.750 11.115 1.00 90.06 120 GLU A N 1
ATOM 1007 C CA . GLU A 1 120 ? 1.158 2.706 10.080 1.00 90.06 120 GLU A CA 1
ATOM 1008 C C . GLU A 1 120 ? -0.004 3.520 9.508 1.00 90.06 120 GLU A C 1
ATOM 1010 O O . GLU A 1 120 ? 0.200 4.636 9.028 1.00 90.06 120 GLU A O 1
ATOM 1015 N N . ALA A 1 121 ? -1.226 2.977 9.555 1.00 92.25 121 ALA A N 1
ATOM 1016 C CA . ALA A 1 121 ? -2.391 3.559 8.894 1.00 92.25 121 ALA A CA 1
ATOM 1017 C C . ALA A 1 121 ? -2.611 5.026 9.288 1.00 92.25 121 ALA A C 1
ATOM 1019 O O . ALA A 1 121 ? -2.859 5.857 8.423 1.00 92.25 121 ALA A O 1
ATOM 1020 N N . ARG A 1 122 ? -2.437 5.384 10.571 1.00 94.88 122 ARG A N 1
ATOM 1021 C CA . ARG A 1 122 ? -2.591 6.776 11.031 1.00 94.88 122 ARG A CA 1
ATOM 1022 C C . ARG A 1 122 ? -1.593 7.722 10.369 1.00 94.88 122 ARG A C 1
ATOM 1024 O O . ARG A 1 122 ? -1.999 8.754 9.850 1.00 94.88 122 ARG A O 1
ATOM 1031 N N . TRP A 1 123 ? -0.316 7.349 10.361 1.00 94.62 123 TRP A N 1
ATOM 1032 C CA . TRP A 1 123 ? 0.735 8.144 9.728 1.00 94.62 123 TRP A CA 1
ATOM 1033 C C . TRP A 1 123 ? 0.477 8.310 8.227 1.00 94.62 123 TRP A C 1
ATOM 1035 O O . TRP A 1 123 ? 0.641 9.400 7.681 1.00 94.62 123 TRP A O 1
ATOM 1045 N N . PHE A 1 124 ? 0.023 7.245 7.559 1.00 95.19 124 PHE A N 1
ATOM 1046 C CA . PHE A 1 124 ? -0.265 7.309 6.132 1.00 95.19 124 PHE A CA 1
ATOM 1047 C C . PHE A 1 124 ? -1.531 8.112 5.806 1.00 95.19 124 PHE A C 1
ATOM 1049 O O . PHE A 1 124 ? -1.542 8.798 4.790 1.00 95.19 124 PHE A O 1
ATOM 1056 N N . ILE A 1 125 ? -2.560 8.095 6.662 1.00 96.38 125 ILE A N 1
ATOM 1057 C CA . ILE A 1 125 ? -3.748 8.958 6.529 1.00 96.38 125 ILE A CA 1
ATOM 1058 C C . ILE A 1 125 ? -3.341 10.434 6.535 1.00 96.38 125 ILE A C 1
ATOM 1060 O O . ILE A 1 125 ? -3.739 11.177 5.638 1.00 96.38 125 ILE A O 1
ATOM 1064 N N . ASP A 1 126 ? -2.509 10.841 7.497 1.00 95.06 126 ASP A N 1
ATOM 1065 C CA . ASP A 1 126 ? -2.058 12.233 7.631 1.00 95.06 126 ASP A CA 1
ATOM 1066 C C . ASP A 1 126 ? -1.209 12.681 6.427 1.00 95.06 126 ASP A C 1
ATOM 1068 O O . ASP A 1 126 ? -1.214 13.853 6.045 1.00 95.06 126 ASP A O 1
ATOM 1072 N N . LEU A 1 127 ? -0.462 11.751 5.823 1.00 93.69 127 LEU A N 1
ATOM 1073 C CA . LEU A 1 127 ? 0.288 11.996 4.595 1.00 93.69 127 LEU A CA 1
ATOM 1074 C C . LEU A 1 127 ? -0.636 12.067 3.369 1.00 93.69 127 LEU A C 1
ATOM 1076 O O . LEU A 1 127 ? -0.477 12.957 2.537 1.00 93.69 127 LEU A O 1
ATOM 1080 N N . TYR A 1 128 ? -1.601 11.150 3.259 1.00 94.06 128 TYR A N 1
ATOM 1081 C CA . TYR A 1 128 ? -2.561 11.092 2.157 1.00 94.06 128 TYR A CA 1
ATOM 1082 C C . TYR A 1 128 ? -3.421 12.358 2.094 1.00 94.06 128 TYR A C 1
ATOM 1084 O O . TYR A 1 128 ? -3.636 12.889 1.013 1.00 94.06 128 TYR A O 1
ATOM 1092 N N . GLU A 1 129 ? -3.830 12.899 3.244 1.00 95.12 129 GLU A N 1
ATOM 1093 C CA . GLU A 1 129 ? -4.578 14.159 3.345 1.00 95.12 129 GLU A CA 1
ATOM 1094 C C . GLU A 1 129 ? -3.836 15.369 2.753 1.00 95.12 129 GLU A C 1
ATOM 1096 O O . GLU A 1 129 ? -4.472 16.303 2.272 1.00 95.12 129 GLU A O 1
ATOM 1101 N N . LYS A 1 130 ? -2.498 15.351 2.751 1.00 92.44 130 LYS A N 1
ATOM 1102 C CA . LYS A 1 130 ? -1.662 16.441 2.220 1.00 92.44 130 LYS A CA 1
ATOM 1103 C C . LYS A 1 130 ? -1.381 16.322 0.724 1.00 92.44 130 LYS A C 1
ATOM 1105 O O . LYS A 1 130 ? -0.789 17.234 0.145 1.00 92.44 130 LYS A O 1
ATOM 1110 N N . ARG A 1 131 ? -1.749 15.202 0.099 1.00 90.00 131 ARG A N 1
ATOM 1111 C CA . ARG A 1 131 ? -1.497 14.979 -1.323 1.00 90.00 131 ARG A CA 1
ATOM 1112 C C . ARG A 1 131 ? -2.397 15.876 -2.184 1.00 90.00 131 ARG A C 1
ATOM 11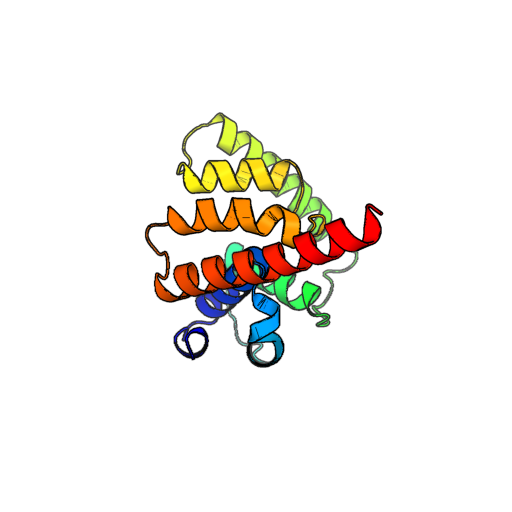14 O O . ARG A 1 131 ? -3.587 15.993 -1.892 1.00 90.00 131 ARG A O 1
ATOM 1121 N N . PRO A 1 132 ? -1.875 16.457 -3.278 1.00 88.19 132 PRO A N 1
ATOM 1122 C CA . PRO A 1 132 ? -2.681 17.273 -4.187 1.00 88.19 132 PRO A CA 1
ATOM 1123 C C . PRO A 1 132 ? -3.732 16.453 -4.953 1.00 88.19 132 PRO A C 1
ATOM 1125 O O . PRO A 1 132 ? -4.760 16.991 -5.348 1.00 88.19 132 PRO A O 1
ATOM 1128 N N . ASP A 1 133 ? -3.488 15.157 -5.147 1.00 87.75 133 ASP A N 1
ATOM 1129 C CA . ASP A 1 133 ? -4.341 14.203 -5.865 1.00 87.75 133 ASP A CA 1
ATOM 1130 C C . ASP A 1 133 ? -5.231 13.357 -4.929 1.00 87.75 133 ASP A C 1
ATOM 1132 O O . ASP A 1 133 ? -5.751 12.308 -5.312 1.00 87.75 133 ASP A O 1
ATOM 1136 N N . MET A 1 134 ? -5.406 13.796 -3.680 1.00 91.50 134 MET A N 1
ATOM 1137 C CA . MET A 1 134 ? -6.193 13.093 -2.669 1.00 91.50 134 MET A CA 1
ATOM 1138 C C . MET A 1 134 ? -7.680 12.991 -3.051 1.00 91.50 134 MET A C 1
ATOM 1140 O O . MET A 1 134 ? -8.318 13.963 -3.456 1.00 91.50 134 MET A O 1
ATOM 1144 N N . ASN A 1 135 ? -8.265 11.804 -2.867 1.00 92.56 135 ASN A N 1
ATOM 1145 C CA . ASN A 1 135 ? -9.693 11.576 -3.054 1.00 92.56 135 ASN A CA 1
ATOM 1146 C C . ASN A 1 135 ? -10.449 11.815 -1.738 1.00 92.56 135 ASN A C 1
ATOM 1148 O O . ASN A 1 135 ? -10.344 11.019 -0.803 1.00 92.56 135 ASN A O 1
ATOM 1152 N N . LEU A 1 136 ? -11.249 12.885 -1.697 1.00 94.12 136 LEU A N 1
ATOM 1153 C CA . LEU A 1 136 ? -11.963 13.318 -0.491 1.00 94.12 136 LEU A CA 1
ATOM 1154 C C . LEU A 1 136 ? -12.882 12.237 0.088 1.00 94.12 136 LEU A C 1
ATOM 1156 O O . LEU A 1 136 ? -12.868 11.999 1.291 1.00 94.12 136 LEU A O 1
ATOM 1160 N N . VAL A 1 137 ? -13.645 11.548 -0.761 1.00 94.38 137 VAL A N 1
ATOM 1161 C CA . VAL A 1 137 ? -14.584 10.510 -0.309 1.00 94.38 137 VAL A CA 1
ATOM 1162 C C . VAL A 1 137 ? -13.825 9.324 0.283 1.00 94.38 137 VAL A C 1
ATOM 1164 O O . VAL A 1 137 ? -14.244 8.769 1.297 1.00 94.38 137 VAL A O 1
ATOM 1167 N N . LEU A 1 138 ? -12.684 8.951 -0.310 1.00 94.81 138 LEU A N 1
ATOM 1168 C CA . LEU A 1 138 ? -11.825 7.916 0.262 1.00 94.81 138 LEU A CA 1
ATOM 1169 C C . LEU A 1 138 ? -11.242 8.362 1.610 1.00 94.81 138 LEU A C 1
ATOM 1171 O O . LEU A 1 138 ? -11.231 7.573 2.550 1.00 94.81 138 LEU A O 1
ATOM 1175 N N . LEU A 1 139 ? -10.794 9.614 1.735 1.00 96.44 139 LEU A N 1
ATOM 1176 C CA . LEU A 1 139 ? -10.260 10.138 2.994 1.00 96.44 139 LEU A CA 1
ATOM 1177 C C . LEU A 1 139 ? -11.312 10.129 4.113 1.00 96.44 139 LEU A C 1
ATOM 1179 O O . LEU A 1 139 ? -11.009 9.705 5.230 1.00 96.44 139 LEU A O 1
ATOM 1183 N N . GLU A 1 140 ? -12.537 10.570 3.825 1.00 96.94 140 GLU A N 1
ATOM 1184 C CA . GLU A 1 140 ? -13.647 10.545 4.784 1.00 96.94 140 GLU A CA 1
ATOM 1185 C C . GLU A 1 140 ? -13.968 9.117 5.231 1.00 96.94 140 GLU A C 1
ATOM 1187 O O . GLU A 1 140 ? -14.053 8.847 6.433 1.00 96.94 140 GLU A O 1
ATOM 1192 N N . PHE A 1 141 ? -14.064 8.191 4.273 1.00 96.81 141 PHE A N 1
ATOM 1193 C CA . PHE A 1 141 ? -14.280 6.774 4.545 1.00 96.81 141 PHE A CA 1
ATOM 1194 C C . PHE A 1 141 ? -13.186 6.192 5.449 1.00 96.81 141 PHE A C 1
ATOM 1196 O O . PHE A 1 141 ? -13.487 5.579 6.471 1.00 96.81 141 PHE A O 1
ATOM 1203 N N . VAL A 1 142 ? -11.914 6.437 5.126 1.00 97.06 142 VAL A N 1
ATOM 1204 C CA . VAL A 1 142 ? -10.777 5.913 5.893 1.00 97.06 142 VAL A CA 1
ATOM 1205 C C . VAL A 1 142 ? -10.727 6.498 7.305 1.00 97.06 142 VAL A C 1
ATOM 1207 O O . VAL A 1 142 ? -10.461 5.769 8.260 1.00 97.06 142 VAL A O 1
ATOM 1210 N N . LYS A 1 143 ? -10.996 7.799 7.477 1.00 97.62 143 LYS A N 1
ATOM 1211 C CA . LYS A 1 143 ? -11.042 8.422 8.810 1.00 97.62 143 LY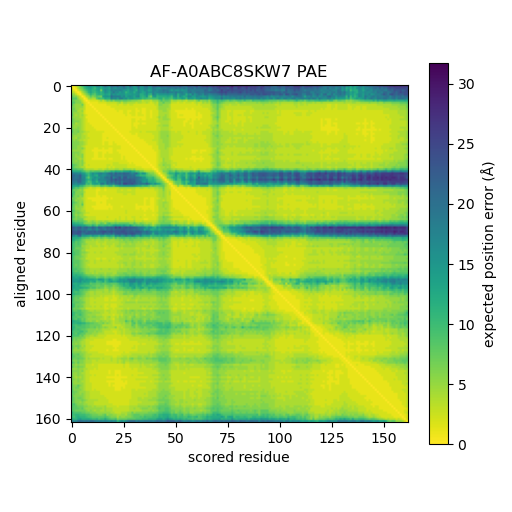S A CA 1
ATOM 1212 C C . LYS A 1 143 ? -12.148 7.811 9.672 1.00 97.62 143 LYS A C 1
ATOM 1214 O O . LYS A 1 143 ? -11.921 7.556 10.857 1.00 97.62 143 LYS A O 1
ATOM 1219 N N . LEU A 1 144 ? -13.320 7.557 9.088 1.00 97.81 144 LEU A N 1
ATOM 1220 C CA . LEU A 1 144 ? -14.423 6.893 9.778 1.00 97.81 144 LEU A CA 1
ATOM 1221 C C . LEU A 1 144 ? -14.050 5.457 10.175 1.00 97.81 144 LEU A C 1
ATOM 1223 O O . LEU A 1 144 ? -14.169 5.104 11.349 1.00 97.81 144 LEU A O 1
ATOM 1227 N N . ASP A 1 145 ? -13.542 4.666 9.230 1.00 97.50 145 ASP A N 1
ATOM 1228 C CA . ASP A 1 145 ? -13.128 3.278 9.459 1.00 97.50 145 ASP A CA 1
ATOM 1229 C C . ASP A 1 145 ? -12.057 3.161 10.551 1.00 97.50 145 ASP A C 1
ATOM 1231 O O . ASP A 1 145 ? -12.161 2.360 11.487 1.00 97.50 145 ASP A O 1
ATOM 1235 N N . PHE A 1 146 ? -11.048 4.036 10.490 1.00 96.81 146 PHE A N 1
ATOM 1236 C CA . PHE A 1 146 ? -9.985 4.083 11.482 1.00 96.81 146 PHE A CA 1
ATOM 1237 C C . PHE A 1 146 ? -10.551 4.274 12.892 1.00 96.81 146 PHE A C 1
ATOM 1239 O O . PHE A 1 146 ? -10.157 3.539 13.802 1.00 96.81 146 PHE A O 1
ATOM 1246 N N . ASN A 1 147 ? -11.489 5.210 13.063 1.00 97.06 147 ASN A N 1
ATOM 1247 C CA . ASN A 1 147 ? -12.108 5.507 14.354 1.00 97.06 147 ASN A CA 1
ATOM 1248 C C . ASN A 1 147 ? -12.972 4.344 14.866 1.00 97.06 147 ASN A C 1
ATOM 1250 O O . ASN A 1 147 ? -12.913 4.036 16.056 1.00 97.06 147 ASN A O 1
ATOM 1254 N N . ILE A 1 148 ? -13.726 3.671 13.987 1.00 96.88 148 ILE A N 1
ATOM 1255 C CA . ILE A 1 148 ? -14.544 2.499 14.348 1.00 96.88 148 ILE A CA 1
ATOM 1256 C C . ILE A 1 148 ? -13.6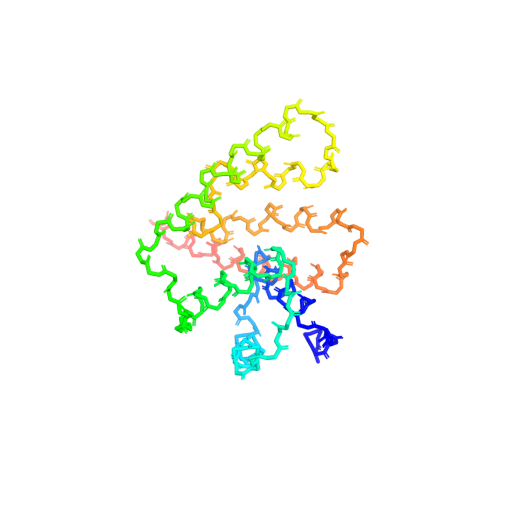52 1.388 14.903 1.00 96.88 148 ILE A C 1
ATOM 1258 O O . ILE A 1 148 ? -13.843 0.931 16.029 1.00 96.88 148 ILE A O 1
ATOM 1262 N N . VAL A 1 149 ? -12.619 1.002 14.154 1.00 95.62 149 VAL A N 1
ATOM 1263 C CA . VAL A 1 149 ? -11.706 -0.067 14.576 1.00 95.62 149 VAL A CA 1
ATOM 1264 C C . VAL A 1 149 ? -10.895 0.344 15.814 1.00 95.62 149 VAL A C 1
ATOM 1266 O O . VAL A 1 149 ? -10.616 -0.484 16.681 1.00 95.62 149 VAL A O 1
ATOM 1269 N N . GLN A 1 150 ? -10.539 1.627 15.957 1.00 95.81 150 GLN A N 1
ATOM 1270 C CA . GLN A 1 150 ? -9.890 2.127 17.172 1.00 95.81 150 GLN A CA 1
ATOM 1271 C C . GLN A 1 150 ? -10.798 1.987 18.401 1.00 95.81 150 GLN A C 1
ATOM 1273 O O . GLN A 1 150 ? -10.308 1.598 19.462 1.00 95.81 150 GLN A O 1
ATOM 1278 N N . ALA A 1 151 ? -12.095 2.273 18.273 1.00 97.31 151 ALA A N 1
ATOM 1279 C CA . ALA A 1 151 ? -13.053 2.118 19.364 1.00 97.31 151 ALA A CA 1
ATOM 1280 C C . ALA A 1 151 ? -13.185 0.648 19.799 1.00 97.31 151 ALA A C 1
ATOM 1282 O O . ALA A 1 151 ? -13.188 0.368 21.000 1.00 97.31 151 ALA A O 1
ATOM 1283 N N . THR A 1 152 ? -13.196 -0.291 18.845 1.00 96.56 152 THR A N 1
ATOM 1284 C CA . THR A 1 152 ? -13.162 -1.736 19.130 1.00 96.56 152 THR A CA 1
ATOM 1285 C C . THR A 1 152 ? -11.919 -2.115 19.934 1.00 96.56 152 THR A C 1
ATOM 1287 O O . THR A 1 152 ? -12.043 -2.639 21.037 1.00 96.56 152 THR A O 1
ATOM 1290 N N . HIS A 1 153 ? -10.722 -1.740 19.469 1.00 94.56 153 HIS A N 1
ATOM 1291 C CA . HIS A 1 153 ? -9.481 -2.032 20.197 1.00 94.56 153 HIS A CA 1
ATOM 1292 C C . HIS A 1 153 ? -9.443 -1.410 21.601 1.00 94.56 153 HIS A C 1
ATOM 1294 O O . HIS A 1 153 ? -8.878 -1.994 22.522 1.00 94.56 153 HIS A O 1
ATOM 1300 N N . GLN A 1 154 ? -10.031 -0.225 21.793 1.00 96.25 154 GLN A N 1
ATOM 1301 C CA . GLN A 1 154 ? -10.137 0.387 23.120 1.00 96.25 154 GLN A CA 1
ATOM 1302 C C . GLN A 1 154 ? -11.066 -0.404 24.048 1.00 96.25 154 GLN A C 1
ATOM 1304 O O . GLN A 1 154 ? -10.785 -0.508 25.243 1.00 96.25 154 GLN A O 1
ATOM 1309 N N . SER A 1 155 ? -12.160 -0.953 23.519 1.00 96.75 155 SER A N 1
ATOM 1310 C CA . SER A 1 155 ? -13.055 -1.846 24.259 1.00 96.75 155 SER A CA 1
ATOM 1311 C C . SER A 1 155 ? -12.331 -3.130 24.667 1.00 96.75 155 SER A C 1
ATOM 1313 O O . SER A 1 155 ? -12.341 -3.487 25.846 1.00 96.75 155 SER A O 1
ATOM 1315 N N . ASP A 1 156 ? -11.626 -3.762 23.728 1.00 96.94 156 ASP A N 1
ATOM 1316 C CA . ASP A 1 156 ? -10.856 -4.982 23.981 1.00 96.94 156 ASP A CA 1
ATOM 1317 C C . ASP A 1 156 ? -9.755 -4.741 25.017 1.00 96.94 156 ASP A C 1
ATOM 1319 O O . ASP A 1 156 ? -9.617 -5.508 25.970 1.00 96.94 156 ASP A O 1
ATOM 1323 N N . LEU A 1 157 ? -9.031 -3.620 24.906 1.00 96.69 157 LEU A N 1
ATOM 1324 C CA . LEU A 1 157 ? -8.011 -3.228 25.878 1.00 96.69 157 LEU A CA 1
ATOM 1325 C C . LEU A 1 157 ? -8.599 -3.091 27.289 1.00 96.69 157 LEU A C 1
ATOM 1327 O O . LEU A 1 157 ? -8.013 -3.594 28.242 1.00 96.69 157 LEU A O 1
ATOM 1331 N N . ARG A 1 158 ? -9.770 -2.452 27.428 1.00 95.94 158 ARG A N 1
ATOM 1332 C CA . ARG A 1 158 ? -10.471 -2.317 28.720 1.00 95.94 158 ARG A CA 1
ATOM 1333 C C . ARG A 1 158 ? -10.926 -3.655 29.296 1.00 95.94 158 ARG A C 1
ATOM 1335 O O . ARG A 1 158 ? -11.119 -3.747 30.507 1.00 95.94 158 ARG A O 1
ATOM 1342 N N . PHE A 1 159 ? -11.183 -4.647 28.448 1.00 95.56 159 PHE A N 1
ATOM 1343 C CA . PHE A 1 159 ? -11.545 -5.988 28.885 1.00 95.56 159 PHE A CA 1
ATOM 1344 C C . PHE A 1 159 ? -10.319 -6.751 29.397 1.00 95.56 159 PHE A C 1
ATOM 1346 O O . PHE A 1 159 ? -10.380 -7.299 30.492 1.00 95.56 159 PHE A O 1
ATOM 1353 N N . VAL A 1 160 ? -9.208 -6.737 28.650 1.00 96.62 160 VAL A N 1
ATOM 1354 C CA . VAL A 1 160 ? -7.985 -7.488 29.003 1.00 96.62 160 VAL A CA 1
ATOM 1355 C C . VAL A 1 160 ? -7.134 -6.827 30.086 1.00 96.62 160 VAL A C 1
ATOM 1357 O O . VAL A 1 160 ? -6.299 -7.491 30.687 1.00 96.62 160 VAL A O 1
ATOM 1360 N N . SER A 1 161 ? -7.301 -5.525 30.334 1.00 93.88 161 SER A N 1
ATOM 1361 C CA . SER A 1 161 ? -6.561 -4.803 31.377 1.00 93.88 161 SER A CA 1
ATOM 1362 C C . SER A 1 161 ? -7.144 -4.978 32.786 1.00 93.88 161 SER A C 1
ATOM 1364 O O . SER A 1 161 ? -6.728 -4.260 33.695 1.00 93.88 161 SER A O 1
ATOM 1366 N N . LYS A 1 162 ? -8.163 -5.828 32.948 1.00 75.94 162 LYS A N 1
ATOM 1367 C CA . LYS A 1 162 ? -8.776 -6.178 34.235 1.00 75.94 162 LYS A CA 1
ATOM 1368 C C . LYS A 1 162 ? -8.170 -7.464 34.770 1.00 75.94 162 LYS A C 1
ATOM 1370 O O . LYS A 1 162 ? -7.971 -7.511 36.001 1.00 75.94 162 LYS A O 1
#

Nearest PDB structures (foldseek):
  1n22-assembly1_B  TM=9.550E-01  e=9.524E-10  Salvia officinalis
  1n24-assembly1_B  TM=9.249E-01  e=4.297E-10  Salvia officinalis
  1n23-assembly1_B  TM=9.097E-01  e=1.004E-09  Salvia officinalis
  5c05-assembly1_B  TM=9.541E-01  e=3.516E-08  Thymus vulgaris
  4gax-assembly1_A  TM=8.705E-01  e=5.735E-06  Artemisia annua

Foldseek 3Di:
DVLVPPPDLLVNLVVCVLCLLLVNCVVCVVVLVVSLVVVVPPPPPDDDDPVSVVSNVVSCVVVPHCDPDPPDCVVVVVVCVVVLVVLVVVLVVVPDDPLVNVVSVVCNVDNPVPDDSLVSNVVSLVSLVPDPPRDPVVSVVSVVVNVVVVVVVVVVCVVVVD

Organism: NCBI:txid185542

Sequence (162 aa):
MMIEKATEPLDQLELIDNLQRLGVSYHFEDEIKRILENIYSNNKWQKEDLYAAALRFRLLRQHGYDVPQVVGESILERAREFTTKLLKEKLDEQKMDQNVDVLVHHALKLPLHWRMLRLEARWFIDLYEKRPDMNLVLLEFVKLDFNIVQATHQSDLRFVSK

Solvent-accessible surface area (backbone atoms only — not comparable to full-atom values): 9649 Å² total; per-residue (Å²): 108,86,75,73,69,46,83,50,69,63,56,41,51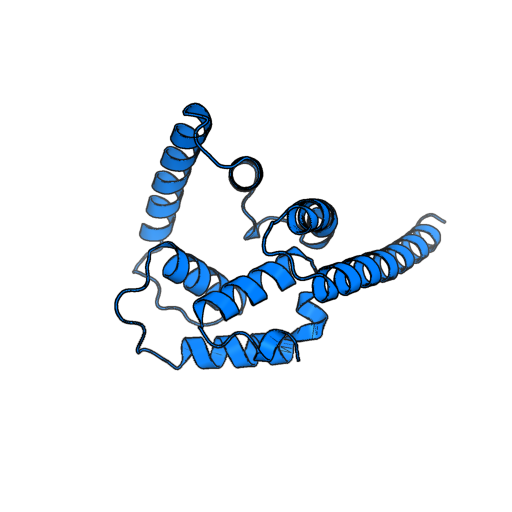,53,48,52,51,48,34,46,48,49,57,52,36,85,82,40,51,69,61,51,49,55,50,51,52,52,58,66,71,51,83,78,76,76,82,67,53,74,64,55,49,52,52,48,52,51,54,41,50,75,73,68,46,92,66,85,71,65,84,78,58,56,64,57,52,52,49,49,54,51,50,54,53,52,52,51,58,47,58,75,65,68,75,62,57,73,72,56,45,56,50,50,59,48,43,74,74,53,49,74,94,78,53,64,49,79,77,44,15,63,62,42,45,64,52,45,72,71,41,93,85,54,55,66,69,59,51,55,51,44,55,51,51,52,52,52,56,49,52,51,52,52,52,52,48,64,59,74,75,108

Radius of gyration: 17.8 Å; Cα contacts (8 Å, |Δi|>4): 71; chains: 1; bounding box: 40×35×58 Å

Secondary structure (DSSP, 8-state):
-GGGG--SHHHHHHHHHHHHHTT-GGGSHHHHHHHHHHHHH-TT--S--HHHHHHHHHHHHHTT------TTSHHHHHHHHHHHHHHHHHHHTT-S-HHHHHHHHHHHHS-GGGS-HHHHHHHHHHHHTT-TT--HHHHHHHHHHHHHHHHHHHHHHHHHT-

InterPro domains:
  IPR001906 Terpene synthase, N-terminal domain [PF01397] (7-70)
  IPR008930 Terpenoid cyclases/protein prenyltransferase alpha-alpha toroid [SSF48239] (3-134)
  IPR008949 Isoprenoid synthase domain superfamily [G3DSA:1.10.600.10] (134-161)
  IPR036965 Terpene synthase, N-terminal domain superfamily [G3DSA:1.50.10.130] (1-70)
  IPR036965 Terpene synthase, N-terminal domain superfamily [G3DSA:1.50.10.130] (71-133)
  IPR050148 Terpene synthase-like [PTHR31225] (4-161)

Mean predicted aligned error: 5.84 Å

pLDDT: mean 88.28, std 11.17, range [50.41, 97.81]